Protein AF-A0A7C1Q365-F1 (afdb_monomer)

Radius of gyration: 13.79 Å; Cα contacts (8 Å, |Δi|>4): 66; chains: 1; bounding box: 40×29×35 Å

Sequence (95 aa):
MCVEKETYLLELSRYIHLNPVRAGIVQSPGKYPWSSYRYYIGKKQCPGWLSTEWLMAECGKRLKTRQRKYREYVESGVANQPRYPVEKIVGQAIL

pLDDT: mean 81.14, std 18.71, range [35.09, 96.5]

Secondary structure (DSSP, 8-state):
--SHHHHHHHHHHHHHHHHHHHTTS-SSGGG-TTSTHHHHTTSSPPPTT---TTTTGGG-SSHHHHHHHHHHHHHHTTT------GGG-SSS---

Structure (mmCIF, N/CA/C/O backbone):
data_AF-A0A7C1Q365-F1
#
_entry.id   AF-A0A7C1Q365-F1
#
loop_
_atom_site.group_PDB
_atom_site.id
_atom_site.type_symbol
_atom_site.label_atom_id
_atom_site.label_alt_id
_atom_site.label_comp_id
_atom_site.label_asym_id
_atom_site.label_entity_id
_atom_site.label_seq_id
_atom_site.pdbx_PDB_ins_code
_atom_site.Cartn_x
_atom_site.Cartn_y
_atom_site.Cartn_z
_atom_site.occupancy
_atom_site.B_iso_or_equiv
_atom_site.auth_seq_id
_atom_site.auth_comp_id
_atom_site.auth_asym_id
_atom_site.auth_atom_id
_atom_site.pdbx_PDB_model_num
ATOM 1 N N . MET A 1 1 ? 4.094 3.276 -26.092 1.00 35.09 1 MET A N 1
ATOM 2 C CA . MET A 1 1 ? 2.767 3.593 -25.524 1.00 35.09 1 MET A CA 1
ATOM 3 C C . MET A 1 1 ? 2.399 2.469 -24.541 1.00 35.09 1 MET A C 1
ATOM 5 O O . MET A 1 1 ? 1.635 1.585 -24.884 1.00 35.09 1 MET A O 1
ATOM 9 N N . CYS A 1 2 ? 3.039 2.444 -23.362 1.00 40.75 2 CYS A N 1
ATOM 10 C CA . CYS A 1 2 ? 2.836 1.467 -22.267 1.00 40.75 2 CYS A CA 1
ATOM 11 C C . CYS A 1 2 ? 2.851 2.230 -20.931 1.00 40.75 2 CYS A C 1
ATOM 13 O O . CYS A 1 2 ? 3.744 2.048 -20.119 1.00 40.75 2 CYS A O 1
ATOM 15 N N . VAL A 1 3 ? 1.981 3.234 -20.799 1.00 51.16 3 VAL A N 1
ATOM 16 C CA . VAL A 1 3 ? 1.856 4.038 -19.563 1.00 51.16 3 VAL A CA 1
ATOM 17 C C . VAL A 1 3 ? 0.430 3.947 -19.013 1.00 51.16 3 VAL A C 1
ATOM 19 O O . VAL A 1 3 ? 0.206 4.020 -17.806 1.00 51.16 3 VAL A O 1
ATOM 22 N N . GLU A 1 4 ? -0.554 3.736 -19.889 1.00 57.41 4 GLU A N 1
ATOM 23 C CA . GLU A 1 4 ? -1.969 3.635 -19.524 1.00 57.41 4 GLU A CA 1
ATOM 24 C C . GLU A 1 4 ? -2.291 2.356 -18.739 1.00 57.41 4 GLU A C 1
ATOM 26 O O . GLU A 1 4 ? -3.069 2.403 -17.788 1.00 57.41 4 GLU A O 1
ATOM 31 N N . LYS A 1 5 ? -1.671 1.219 -19.087 1.00 60.16 5 LYS A N 1
ATOM 32 C CA . LYS A 1 5 ? -1.940 -0.075 -18.434 1.00 60.16 5 LYS A CA 1
ATOM 33 C C . LYS A 1 5 ? -1.403 -0.106 -17.007 1.00 60.16 5 LYS A C 1
ATOM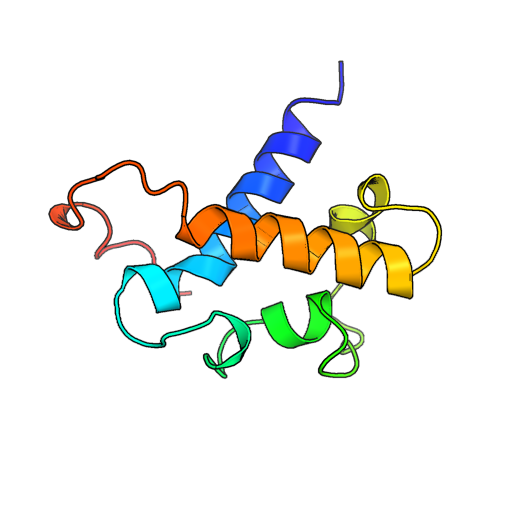 35 O O . LYS A 1 5 ? -2.092 -0.544 -16.092 1.00 60.16 5 LYS A O 1
ATOM 40 N N . GLU A 1 6 ? -0.193 0.393 -16.812 1.00 68.06 6 GLU A N 1
ATOM 41 C CA . GLU A 1 6 ? 0.503 0.470 -15.532 1.00 68.06 6 GLU A CA 1
ATOM 42 C C . GLU A 1 6 ? -0.231 1.426 -14.585 1.00 68.06 6 GLU A C 1
ATOM 44 O O . GLU A 1 6 ? -0.456 1.104 -13.417 1.00 68.06 6 GLU A O 1
ATOM 49 N N . THR A 1 7 ? -0.697 2.561 -15.118 1.00 77.19 7 THR A N 1
ATOM 50 C CA . THR A 1 7 ? -1.515 3.528 -14.376 1.00 77.19 7 THR A CA 1
ATOM 51 C C . THR A 1 7 ? -2.869 2.929 -13.991 1.00 77.19 7 THR A C 1
ATOM 53 O O . THR A 1 7 ? -3.277 3.030 -12.835 1.00 77.19 7 THR A O 1
ATOM 56 N N . TYR A 1 8 ? -3.544 2.241 -14.916 1.00 84.00 8 TYR A N 1
ATOM 57 C CA . TYR A 1 8 ? -4.820 1.574 -14.646 1.00 84.00 8 TYR A CA 1
ATOM 58 C C . TYR A 1 8 ? -4.708 0.513 -13.542 1.00 84.00 8 TYR A C 1
ATOM 60 O O . TYR A 1 8 ? -5.548 0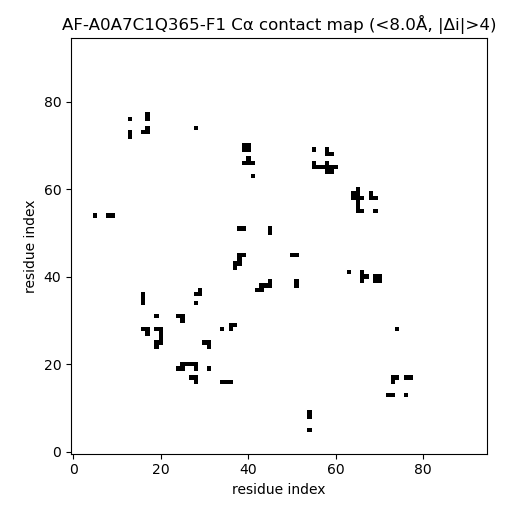.457 -12.645 1.00 84.00 8 TYR A O 1
ATOM 68 N N . LEU A 1 9 ? -3.662 -0.316 -13.572 1.00 87.00 9 LEU A N 1
ATOM 69 C CA . LEU A 1 9 ? -3.457 -1.363 -12.568 1.00 87.00 9 LEU A CA 1
ATOM 70 C C . LEU A 1 9 ? -3.161 -0.777 -11.184 1.00 87.00 9 LEU A C 1
ATOM 72 O O . LEU A 1 9 ? -3.656 -1.292 -10.179 1.00 87.00 9 LEU A O 1
ATOM 76 N N . LEU A 1 10 ? -2.397 0.317 -11.122 1.00 88.88 10 LEU A N 1
ATOM 77 C CA . LEU A 1 10 ? -2.122 1.017 -9.870 1.00 88.88 10 LEU A CA 1
ATOM 78 C C . LEU A 1 10 ? -3.407 1.622 -9.274 1.00 88.88 10 LEU A C 1
ATOM 80 O O . LEU A 1 10 ? -3.675 1.461 -8.079 1.00 88.88 10 LEU A O 1
ATOM 84 N N . GLU A 1 11 ? -4.244 2.214 -10.125 1.00 89.94 11 GLU A N 1
ATOM 85 C CA . GLU A 1 11 ? -5.564 2.741 -9.770 1.00 89.94 11 GLU A CA 1
ATOM 86 C C . GLU A 1 11 ? -6.525 1.656 -9.271 1.00 89.94 11 GLU A C 1
ATOM 88 O O . GLU A 1 11 ? -7.157 1.811 -8.219 1.00 89.94 11 GLU A O 1
ATOM 93 N N . LEU A 1 12 ? -6.592 0.521 -9.971 1.00 90.56 12 LEU A N 1
ATOM 94 C CA . LEU A 1 12 ? -7.395 -0.631 -9.565 1.00 90.56 12 LEU A CA 1
ATOM 95 C C . LEU A 1 12 ? -6.934 -1.184 -8.212 1.00 90.56 12 LEU A C 1
ATOM 97 O O . LEU A 1 12 ? -7.750 -1.456 -7.332 1.00 90.56 12 LEU A O 1
ATOM 101 N N . SER A 1 13 ? -5.623 -1.301 -8.009 1.00 93.38 13 SER A N 1
ATOM 102 C CA . SER A 1 13 ? -5.064 -1.775 -6.743 1.00 93.38 13 SER A CA 1
ATOM 103 C C . SER A 1 13 ? -5.409 -0.844 -5.578 1.00 93.38 13 SER A C 1
ATOM 105 O O . SER A 1 13 ? -5.809 -1.295 -4.498 1.00 93.38 13 SER A O 1
ATOM 107 N N . ARG A 1 14 ? -5.344 0.475 -5.804 1.00 93.56 14 ARG A N 1
ATOM 108 C CA . ARG A 1 14 ? -5.819 1.475 -4.840 1.00 93.56 14 ARG A CA 1
ATOM 109 C C . ARG A 1 14 ? -7.304 1.316 -4.546 1.00 93.56 14 ARG A C 1
ATOM 111 O O . ARG A 1 14 ? -7.682 1.354 -3.376 1.00 93.56 14 ARG A O 1
ATOM 118 N N . TYR A 1 15 ? -8.134 1.125 -5.570 1.00 92.50 15 TYR A N 1
ATOM 119 C CA . TYR A 1 15 ? -9.564 0.880 -5.399 1.00 92.50 15 TYR A CA 1
ATOM 120 C C . TYR A 1 15 ? -9.810 -0.333 -4.488 1.00 92.50 15 TYR A C 1
ATOM 122 O O . TYR A 1 15 ? -10.452 -0.181 -3.449 1.00 92.50 15 TYR A O 1
ATOM 130 N N . ILE A 1 16 ? -9.209 -1.488 -4.798 1.00 94.06 16 ILE A N 1
ATOM 131 C CA . ILE A 1 16 ? -9.355 -2.731 -4.022 1.00 94.06 16 ILE A CA 1
ATOM 132 C C . ILE A 1 16 ? -8.968 -2.519 -2.555 1.00 94.06 16 ILE A C 1
ATOM 134 O O . ILE A 1 16 ? -9.711 -2.898 -1.650 1.00 94.06 16 ILE A O 1
ATOM 138 N N . HIS A 1 17 ? -7.818 -1.896 -2.287 1.00 95.38 17 HIS A N 1
ATOM 139 C CA . HIS A 1 17 ? -7.3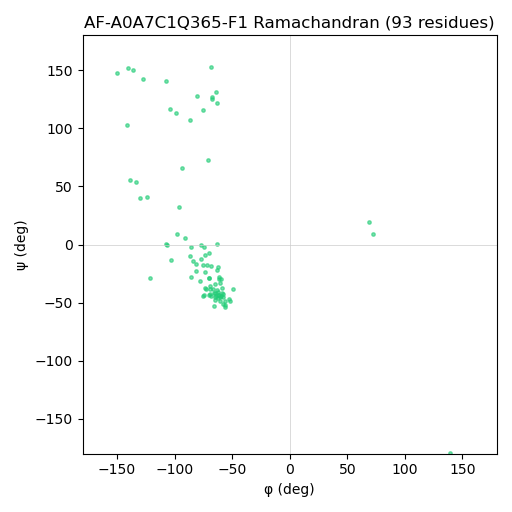76 -1.693 -0.908 1.00 95.38 17 HIS A CA 1
ATOM 140 C C . HIS A 1 17 ? -8.213 -0.673 -0.140 1.00 95.38 17 HIS A C 1
ATOM 142 O O . HIS A 1 17 ? -8.333 -0.802 1.077 1.00 95.38 17 HIS A O 1
ATOM 148 N N . LEU A 1 18 ? -8.803 0.312 -0.820 1.00 95.25 18 LEU A N 1
ATOM 149 C CA . LEU A 1 18 ? -9.693 1.290 -0.200 1.00 95.25 18 LEU A CA 1
ATOM 150 C C . LEU A 1 18 ? -11.136 0.804 -0.064 1.00 95.25 18 LEU A C 1
ATOM 152 O O . LEU A 1 18 ? -11.879 1.415 0.700 1.00 95.25 18 LEU A O 1
ATOM 156 N N . ASN A 1 19 ? -11.549 -0.275 -0.732 1.00 94.44 19 ASN A N 1
ATOM 157 C CA . ASN A 1 19 ? -12.927 -0.772 -0.661 1.00 94.44 19 ASN A CA 1
ATOM 158 C C . ASN A 1 19 ? -13.439 -0.989 0.771 1.00 94.44 19 ASN A C 1
ATOM 160 O O . ASN A 1 19 ? -14.509 -0.470 1.078 1.00 94.44 19 ASN A O 1
ATOM 164 N N . PRO A 1 20 ? -12.696 -1.637 1.689 1.00 94.06 20 PRO A N 1
ATOM 165 C CA . PRO A 1 20 ? -13.144 -1.790 3.074 1.00 94.06 20 PRO A CA 1
ATOM 166 C C . PRO A 1 20 ? -13.333 -0.459 3.812 1.00 94.06 20 PRO A C 1
ATOM 168 O O . PRO A 1 20 ? -14.168 -0.360 4.706 1.00 94.06 20 PRO A O 1
ATOM 171 N N . VAL A 1 21 ? -12.566 0.570 3.440 1.00 93.44 21 VAL A N 1
ATOM 172 C CA . VAL A 1 21 ? -12.714 1.921 3.997 1.00 93.44 21 VAL A CA 1
ATOM 173 C C . VAL A 1 21 ? -13.937 2.610 3.408 1.00 93.44 21 VAL A C 1
ATOM 175 O O . VAL A 1 21 ? -14.740 3.181 4.137 1.00 93.44 21 VAL A O 1
ATOM 178 N N . ARG A 1 22 ? -14.119 2.505 2.090 1.00 88.69 22 ARG A N 1
ATOM 179 C CA . ARG A 1 22 ? -15.254 3.084 1.360 1.00 88.69 22 ARG A CA 1
ATOM 180 C C . ARG A 1 22 ? -16.588 2.456 1.754 1.00 88.69 22 ARG A C 1
ATOM 182 O O . ARG A 1 22 ? -17.585 3.161 1.805 1.00 88.69 22 ARG A O 1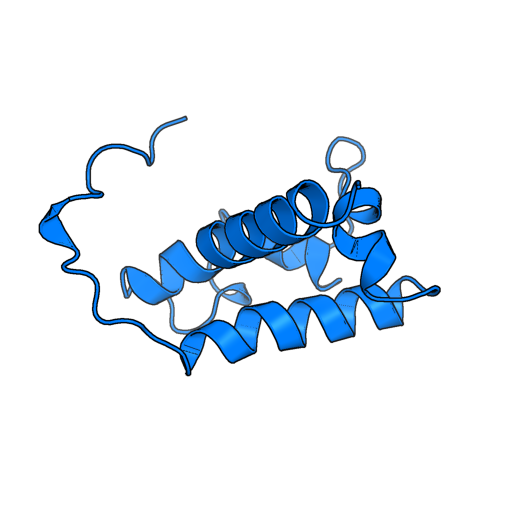
ATOM 189 N N . ALA A 1 23 ? -16.589 1.167 2.077 1.00 88.88 23 ALA A N 1
ATOM 190 C CA . ALA A 1 23 ? -17.739 0.447 2.612 1.00 88.88 23 ALA A CA 1
ATOM 191 C C . ALA A 1 23 ? -17.998 0.732 4.106 1.00 88.88 23 ALA A C 1
ATOM 193 O O . ALA A 1 23 ? -18.912 0.154 4.684 1.00 88.88 23 ALA A O 1
ATOM 194 N N . GLY A 1 24 ? -17.184 1.572 4.761 1.00 89.38 24 GLY A N 1
ATOM 195 C CA . GLY A 1 24 ? -17.333 1.905 6.181 1.00 89.38 24 GLY A CA 1
ATOM 196 C C . GLY A 1 24 ? -16.956 0.778 7.151 1.00 89.38 24 GLY A C 1
ATOM 197 O O . GLY A 1 24 ? -17.181 0.912 8.350 1.00 89.38 24 GLY A O 1
ATOM 198 N N . ILE A 1 25 ? -16.359 -0.318 6.669 1.00 92.38 25 ILE A N 1
ATOM 199 C CA . ILE A 1 25 ? -16.006 -1.495 7.483 1.00 92.38 25 ILE A CA 1
ATOM 200 C C . ILE A 1 25 ? -14.814 -1.184 8.399 1.00 92.38 25 ILE A C 1
ATOM 202 O O . ILE A 1 25 ? -14.757 -1.633 9.542 1.00 92.38 25 ILE A O 1
ATOM 206 N N . VAL A 1 26 ? -13.833 -0.420 7.905 1.00 93.50 26 VAL A N 1
ATOM 207 C CA . VAL A 1 26 ? -12.648 -0.016 8.678 1.00 93.50 26 VAL A CA 1
ATOM 208 C C . VAL A 1 26 ? -12.246 1.430 8.398 1.00 93.50 26 VAL A C 1
ATOM 210 O O . VAL A 1 26 ? -12.406 1.933 7.298 1.00 93.50 26 VAL A O 1
ATOM 213 N N . GLN A 1 27 ? -11.616 2.092 9.370 1.00 91.69 27 GLN A N 1
ATOM 214 C CA . GLN A 1 27 ? -11.132 3.476 9.211 1.00 91.69 27 GLN A CA 1
ATOM 215 C C . GLN A 1 27 ? -9.862 3.606 8.353 1.00 91.69 27 GLN A C 1
ATOM 217 O O . GLN A 1 27 ? -9.499 4.703 7.945 1.00 91.69 27 GLN A O 1
ATOM 222 N N . SER A 1 28 ? -9.124 2.514 8.137 1.00 93.44 28 SER A N 1
ATOM 223 C CA . SER A 1 28 ? -7.912 2.534 7.317 1.00 93.44 28 SER A CA 1
ATOM 224 C C . SER A 1 28 ? -7.687 1.186 6.635 1.00 93.44 28 SER A C 1
ATOM 226 O O . SER A 1 28 ? -7.993 0.144 7.226 1.00 93.44 28 SER A O 1
ATOM 228 N N . PRO A 1 29 ? -7.107 1.166 5.421 1.00 94.50 29 PRO A N 1
ATOM 229 C CA . PRO A 1 29 ? -6.964 -0.067 4.642 1.00 94.50 29 PRO A CA 1
ATOM 230 C C . PRO A 1 29 ? -6.096 -1.114 5.361 1.00 94.50 29 PRO A C 1
ATOM 232 O O . PRO A 1 29 ? -6.310 -2.317 5.241 1.00 94.50 29 PRO A O 1
ATOM 235 N N . GLY A 1 30 ? -5.158 -0.674 6.209 1.00 95.50 30 GLY A N 1
ATOM 236 C CA . GLY A 1 30 ? -4.327 -1.556 7.033 1.00 95.50 30 GLY A CA 1
ATOM 237 C C . GLY A 1 30 ? -5.073 -2.300 8.143 1.00 95.50 30 GLY A C 1
ATOM 238 O O . GLY A 1 30 ? -4.551 -3.297 8.651 1.00 95.50 30 GLY A O 1
ATOM 239 N N . LYS A 1 31 ? -6.269 -1.852 8.539 1.00 94.94 31 LYS A N 1
ATOM 240 C CA . LYS A 1 3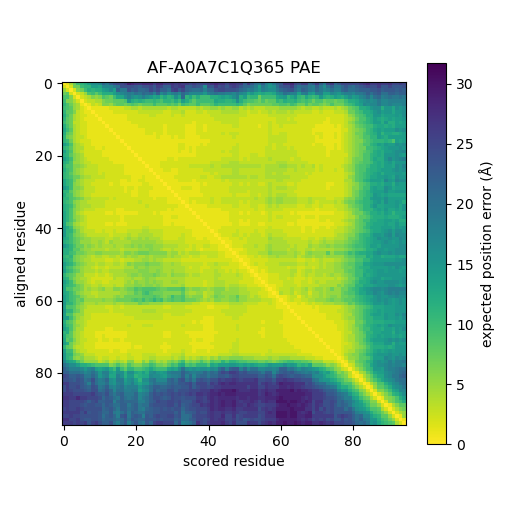1 ? -7.072 -2.503 9.583 1.00 94.94 31 LYS A CA 1
ATOM 241 C C . LYS A 1 31 ? -7.868 -3.695 9.049 1.00 94.94 31 LYS A C 1
ATOM 243 O O . LYS A 1 31 ? -8.131 -4.601 9.832 1.00 94.94 31 LYS A O 1
ATOM 248 N N . TYR A 1 32 ? -8.155 -3.761 7.747 1.00 95.31 32 TYR A N 1
ATOM 249 C CA . TYR A 1 32 ? -8.888 -4.886 7.168 1.00 95.31 32 TYR A CA 1
ATOM 250 C C . TYR A 1 32 ? -7.985 -6.129 7.038 1.00 95.31 32 TYR A C 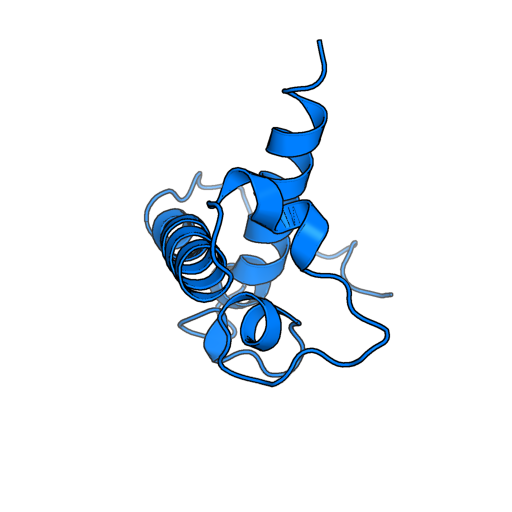1
ATOM 252 O O . TYR A 1 32 ? -6.982 -6.082 6.320 1.00 95.31 32 TYR A O 1
ATOM 260 N N . PRO A 1 33 ? -8.271 -7.235 7.752 1.00 91.81 33 PRO A N 1
ATOM 261 C CA . PRO A 1 33 ? -7.387 -8.399 7.781 1.00 91.81 33 PRO A CA 1
ATOM 262 C C . PRO A 1 33 ? -7.411 -9.218 6.486 1.00 91.81 33 PRO A C 1
ATOM 264 O O . PRO A 1 33 ? -6.430 -9.904 6.210 1.00 91.81 33 PRO A O 1
ATOM 267 N N . TRP A 1 34 ? -8.487 -9.130 5.700 1.00 93.19 34 TRP A N 1
ATOM 268 C CA . TRP A 1 34 ? -8.711 -9.930 4.488 1.00 93.19 34 TRP A CA 1
ATOM 269 C C . TRP A 1 34 ? -8.292 -9.184 3.216 1.00 93.19 34 TRP A C 1
ATOM 271 O O . TRP A 1 34 ? -8.885 -9.330 2.156 1.00 93.19 34 TRP A O 1
ATOM 281 N N . SER A 1 35 ? -7.269 -8.337 3.334 1.00 93.38 35 SER A N 1
ATOM 282 C CA . SER A 1 35 ? -6.668 -7.614 2.217 1.00 93.38 35 SER A CA 1
ATOM 283 C C . SER A 1 35 ? -5.166 -7.844 2.196 1.00 93.38 35 SER A C 1
ATOM 285 O O . SER A 1 35 ? -4.493 -7.851 3.233 1.00 93.38 35 SER A O 1
ATOM 287 N N . SER A 1 36 ? -4.620 -7.959 0.988 1.00 95.00 36 SER A N 1
ATOM 288 C CA . SER A 1 36 ? -3.183 -8.061 0.760 1.00 95.00 36 SER A CA 1
ATOM 289 C C . SER A 1 36 ? -2.432 -6.755 1.050 1.00 95.00 36 SER A C 1
ATOM 291 O O . SER A 1 36 ? -1.203 -6.767 1.103 1.00 95.00 36 SER A O 1
ATOM 293 N N . TYR A 1 37 ? -3.128 -5.643 1.326 1.00 96.50 37 TYR A N 1
ATOM 294 C CA . TYR A 1 37 ? -2.531 -4.319 1.551 1.00 96.50 37 TYR A CA 1
ATOM 295 C C . TYR A 1 37 ? -1.364 -4.331 2.549 1.00 96.50 37 TYR A C 1
ATOM 297 O O . TYR A 1 37 ? -0.350 -3.670 2.338 1.00 96.50 37 TYR A O 1
ATOM 305 N N . ARG A 1 38 ? -1.457 -5.131 3.623 1.00 96.38 38 ARG A N 1
ATOM 306 C CA . ARG A 1 38 ? -0.401 -5.242 4.647 1.00 96.38 38 ARG A CA 1
ATOM 307 C C . ARG A 1 38 ? 0.938 -5.728 4.082 1.00 96.38 38 ARG A C 1
ATOM 309 O O . ARG A 1 38 ? 1.975 -5.332 4.614 1.00 96.38 38 ARG A O 1
ATOM 316 N N . TYR A 1 39 ? 0.922 -6.539 3.026 1.00 95.56 39 TYR A N 1
ATOM 317 C CA . TYR A 1 39 ? 2.124 -6.998 2.328 1.00 95.56 39 TYR A CA 1
ATOM 318 C C . TYR A 1 39 ? 2.724 -5.878 1.469 1.00 95.56 39 TYR A C 1
ATOM 320 O O . TYR A 1 39 ? 3.922 -5.614 1.556 1.00 95.56 39 TYR A O 1
ATOM 328 N N . TYR A 1 40 ? 1.880 -5.134 0.744 1.00 95.12 40 TYR A N 1
ATOM 329 C CA . TYR A 1 40 ? 2.302 -3.992 -0.078 1.00 95.12 40 TYR A CA 1
ATOM 330 C C . TYR A 1 40 ? 2.977 -2.883 0.728 1.00 95.12 40 TYR A C 1
ATOM 332 O O . TYR A 1 40 ? 3.886 -2.224 0.238 1.00 95.12 40 TYR A O 1
ATOM 340 N N . ILE A 1 41 ? 2.563 -2.674 1.978 1.00 95.06 41 ILE A N 1
ATOM 341 C CA . ILE A 1 41 ? 3.138 -1.627 2.832 1.00 95.06 41 ILE A CA 1
ATOM 342 C C . ILE A 1 41 ? 4.204 -2.135 3.807 1.00 95.06 41 ILE A C 1
ATOM 344 O O . ILE A 1 41 ? 4.586 -1.390 4.713 1.00 95.06 41 ILE A O 1
ATOM 348 N N . GLY A 1 42 ? 4.643 -3.390 3.672 1.00 93.38 42 GLY A N 1
ATOM 349 C CA . GLY A 1 42 ? 5.688 -3.984 4.510 1.00 93.38 42 GLY A CA 1
ATOM 350 C C . GLY A 1 42 ? 5.301 -4.222 5.973 1.00 93.38 42 GLY A C 1
ATOM 351 O O . GLY A 1 42 ? 6.182 -4.368 6.813 1.00 93.38 42 GLY A O 1
ATOM 352 N N . LYS A 1 43 ? 4.002 -4.257 6.308 1.00 92.94 43 LYS A N 1
ATOM 353 C CA . LYS A 1 43 ? 3.518 -4.611 7.660 1.00 92.94 43 LYS A CA 1
ATOM 354 C C . LYS A 1 43 ? 3.459 -6.121 7.898 1.00 92.94 43 LYS A C 1
ATOM 356 O O . LYS A 1 43 ? 3.349 -6.552 9.041 1.00 92.94 43 LYS A O 1
ATOM 361 N N . LYS A 1 44 ? 3.494 -6.917 6.831 1.00 93.38 44 LYS A N 1
ATOM 362 C CA . LYS A 1 44 ? 3.640 -8.374 6.867 1.00 93.38 44 LYS A CA 1
ATOM 363 C C . LYS A 1 44 ? 4.636 -8.807 5.796 1.00 93.38 44 LYS A C 1
ATOM 365 O O . LYS A 1 44 ? 4.726 -8.162 4.752 1.00 93.38 44 LYS A O 1
ATOM 370 N N . GLN A 1 45 ? 5.347 -9.904 6.045 1.00 91.62 45 GLN A N 1
ATOM 371 C CA . GLN A 1 45 ? 6.194 -10.527 5.033 1.00 91.62 45 GLN A CA 1
ATOM 372 C C . GLN A 1 45 ? 5.325 -11.039 3.882 1.00 91.62 45 GLN A C 1
ATOM 374 O O . GLN A 1 45 ? 4.295 -11.672 4.118 1.00 91.62 45 GLN A O 1
ATOM 379 N N . CYS A 1 46 ? 5.718 -10.716 2.651 1.00 90.88 46 CYS A N 1
ATOM 380 C CA . CYS A 1 46 ? 5.000 -11.138 1.457 1.00 90.88 46 CYS A CA 1
ATOM 381 C C . CYS A 1 46 ? 5.129 -12.662 1.300 1.00 90.88 46 CYS A C 1
ATOM 383 O O . CYS A 1 46 ? 6.258 -13.157 1.304 1.00 90.88 46 CYS A O 1
ATOM 385 N N . PRO A 1 47 ? 4.022 -13.415 1.197 1.00 91.62 47 PRO A N 1
ATOM 386 C CA . PRO A 1 47 ? 4.095 -14.846 0.936 1.00 91.62 47 PRO A CA 1
ATOM 387 C C . PRO A 1 47 ? 4.605 -15.099 -0.489 1.00 91.62 47 PRO A C 1
ATOM 389 O O . PRO A 1 47 ? 4.388 -14.277 -1.378 1.00 91.62 47 PRO A O 1
ATOM 392 N N . GLY A 1 48 ? 5.244 -16.249 -0.725 1.00 90.81 48 GLY A N 1
ATOM 393 C CA . GLY A 1 48 ? 5.898 -16.554 -2.008 1.00 90.81 48 GLY A CA 1
ATOM 394 C C . GLY A 1 48 ? 4.966 -16.608 -3.226 1.00 90.81 48 GLY A C 1
ATOM 395 O O . GLY A 1 48 ? 5.425 -16.458 -4.351 1.00 90.81 48 GLY A O 1
ATOM 396 N N . TRP A 1 49 ? 3.659 -16.780 -3.015 1.00 91.12 49 TRP A N 1
ATOM 397 C CA . TRP A 1 49 ? 2.645 -16.773 -4.074 1.00 91.12 49 TRP A CA 1
ATOM 398 C C . TRP A 1 49 ? 2.120 -15.370 -4.422 1.00 91.12 49 TRP A C 1
ATOM 400 O O . TRP A 1 49 ? 1.407 -15.214 -5.410 1.00 91.12 49 TRP A O 1
ATOM 410 N N . LEU A 1 50 ? 2.445 -14.341 -3.631 1.00 89.50 50 LEU A N 1
ATOM 411 C CA . LEU A 1 50 ? 2.007 -12.967 -3.871 1.00 89.50 50 LEU A CA 1
ATOM 412 C C . LEU A 1 50 ? 3.160 -12.147 -4.449 1.00 89.50 50 LEU A C 1
ATOM 414 O O . LEU A 1 50 ? 4.152 -11.892 -3.770 1.00 89.50 50 LEU A O 1
ATOM 418 N N . SER A 1 51 ? 2.993 -11.657 -5.676 1.00 89.00 51 SER A N 1
ATOM 419 C CA . SER A 1 51 ? 3.939 -10.716 -6.274 1.00 89.00 51 SER A CA 1
ATOM 420 C C . SER A 1 51 ? 3.430 -9.284 -6.152 1.00 89.00 51 SER A C 1
ATOM 422 O O . SER A 1 51 ? 2.427 -8.908 -6.757 1.00 89.00 51 SER A O 1
ATOM 424 N N . THR A 1 52 ? 4.139 -8.477 -5.363 1.00 89.62 52 THR A N 1
ATOM 425 C CA . THR A 1 52 ? 3.873 -7.035 -5.207 1.00 89.62 52 THR A CA 1
ATOM 426 C C . THR A 1 52 ? 4.864 -6.171 -5.993 1.00 89.62 52 THR A C 1
ATOM 428 O O . THR A 1 52 ? 4.647 -4.973 -6.170 1.00 89.62 52 THR A O 1
ATOM 431 N N . GLU A 1 53 ? 5.959 -6.764 -6.474 1.00 85.69 53 GLU A N 1
ATOM 432 C CA . GLU A 1 53 ? 7.102 -6.024 -7.010 1.00 85.69 53 GLU A CA 1
ATOM 433 C C . GLU A 1 53 ? 6.809 -5.329 -8.332 1.00 85.69 53 GLU A C 1
ATOM 435 O O . GLU A 1 53 ? 7.208 -4.178 -8.499 1.00 85.69 53 GLU A O 1
ATOM 440 N N . TRP A 1 54 ? 6.112 -6.015 -9.240 1.00 86.75 54 TRP A N 1
ATOM 441 C CA . TRP A 1 54 ? 5.811 -5.507 -10.577 1.00 86.75 54 TRP A CA 1
ATOM 442 C C . TRP A 1 54 ? 4.923 -4.261 -10.506 1.00 86.75 54 TRP A C 1
ATOM 444 O O . TRP A 1 54 ? 5.218 -3.252 -11.135 1.00 86.75 54 TRP A O 1
ATOM 454 N N . LEU A 1 55 ? 3.894 -4.292 -9.656 1.00 87.88 55 LEU A N 1
ATOM 455 C CA . LEU A 1 55 ? 2.946 -3.192 -9.498 1.00 87.88 55 LEU A CA 1
ATOM 456 C C . LEU A 1 55 ? 3.589 -1.972 -8.831 1.00 87.88 55 LEU A C 1
ATOM 458 O O . LEU A 1 55 ? 3.269 -0.834 -9.156 1.00 87.88 55 LEU A O 1
ATOM 462 N N . MET A 1 56 ? 4.510 -2.203 -7.891 1.00 87.25 56 MET A N 1
ATOM 463 C CA . MET A 1 56 ? 5.209 -1.128 -7.188 1.00 87.25 56 MET A CA 1
ATOM 464 C C . MET A 1 56 ? 6.520 -0.708 -7.868 1.00 87.25 56 MET A C 1
ATOM 466 O O . MET A 1 56 ? 7.260 0.091 -7.289 1.00 87.25 56 MET A O 1
ATOM 470 N N . ALA A 1 57 ? 6.856 -1.239 -9.048 1.00 86.00 57 ALA A N 1
ATOM 471 C CA . ALA A 1 57 ? 8.139 -0.985 -9.706 1.00 86.00 57 ALA A CA 1
ATOM 472 C C . ALA A 1 57 ? 8.373 0.517 -9.951 1.00 86.00 57 ALA A C 1
ATOM 474 O O . ALA A 1 57 ? 9.435 1.043 -9.603 1.00 86.00 57 ALA A O 1
ATOM 475 N N . GLU A 1 58 ? 7.332 1.219 -10.400 1.00 80.31 58 GLU A N 1
ATOM 476 C CA . GLU A 1 58 ? 7.331 2.666 -10.656 1.00 80.31 58 GLU A CA 1
ATOM 477 C C . GLU A 1 58 ? 7.364 3.511 -9.370 1.00 80.31 58 GLU A C 1
ATOM 479 O O . GLU A 1 58 ? 7.760 4.679 -9.361 1.00 80.31 58 GLU A O 1
ATOM 484 N N . CYS A 1 59 ? 7.032 2.917 -8.219 1.00 82.31 59 CYS A N 1
ATOM 485 C CA . CYS A 1 59 ? 7.071 3.597 -6.925 1.00 82.31 59 CYS A CA 1
ATOM 486 C C . CYS A 1 59 ? 8.510 3.801 -6.393 1.00 82.31 59 CYS A C 1
ATOM 488 O O . CYS A 1 59 ? 8.711 4.422 -5.345 1.00 82.31 59 CYS A O 1
ATOM 490 N N . GLY A 1 60 ? 9.540 3.326 -7.099 1.00 85.25 60 GLY A N 1
ATOM 491 C CA . GLY A 1 60 ? 10.944 3.637 -6.825 1.00 85.25 60 GLY A CA 1
ATOM 492 C C . GLY A 1 60 ? 11.879 2.438 -6.967 1.00 85.25 60 GLY A C 1
ATOM 493 O O . GLY A 1 60 ? 11.464 1.330 -7.270 1.00 85.25 60 GLY A O 1
ATOM 494 N N . LYS A 1 61 ? 13.177 2.638 -6.712 1.00 85.06 61 LYS A N 1
ATOM 495 C CA . LYS A 1 61 ? 14.199 1.592 -6.926 1.00 85.06 61 LYS A CA 1
ATOM 496 C C . LYS A 1 61 ? 14.389 0.632 -5.745 1.00 85.06 61 LYS A C 1
ATOM 498 O O . LYS A 1 61 ? 14.805 -0.500 -5.940 1.00 85.06 61 LYS A O 1
ATOM 503 N N . ARG A 1 62 ? 14.114 1.079 -4.514 1.00 92.25 62 ARG A N 1
ATOM 504 C CA . ARG A 1 62 ? 14.317 0.295 -3.279 1.00 92.25 62 ARG A CA 1
ATOM 505 C C . ARG A 1 62 ? 12.979 -0.155 -2.705 1.00 92.25 62 ARG A C 1
ATOM 507 O O . ARG A 1 62 ? 12.059 0.657 -2.639 1.00 92.25 62 ARG A O 1
ATOM 514 N N . LEU A 1 63 ? 12.902 -1.384 -2.188 1.00 90.06 63 LEU A N 1
ATOM 515 C CA . LEU A 1 63 ? 11.673 -1.953 -1.615 1.00 90.06 63 LEU A CA 1
ATOM 516 C C . LEU A 1 63 ? 11.024 -1.038 -0.563 1.00 90.06 63 LEU A C 1
ATOM 518 O O . LEU A 1 63 ? 9.846 -0.718 -0.677 1.00 90.06 63 LEU A O 1
ATOM 522 N N . LYS A 1 64 ? 11.794 -0.525 0.408 1.00 91.75 64 LYS A N 1
ATOM 523 C CA . LYS A 1 64 ? 11.264 0.408 1.423 1.00 91.75 64 LYS A CA 1
ATOM 524 C C . LYS A 1 64 ? 10.670 1.683 0.810 1.00 91.75 64 LYS A C 1
ATOM 526 O O . LYS A 1 64 ? 9.661 2.187 1.294 1.00 91.75 64 LYS A O 1
ATOM 531 N N . THR A 1 65 ? 11.284 2.209 -0.251 1.00 92.06 65 THR A N 1
ATOM 532 C CA . THR A 1 65 ? 10.777 3.390 -0.964 1.00 92.06 65 THR A CA 1
ATOM 533 C C . THR A 1 65 ? 9.482 3.066 -1.696 1.00 92.06 65 THR A C 1
ATOM 535 O O . THR A 1 65 ? 8.533 3.834 -1.580 1.00 92.06 65 THR A O 1
ATOM 538 N N . ARG A 1 66 ? 9.427 1.914 -2.377 1.00 93.31 66 ARG A N 1
ATOM 539 C CA . ARG A 1 66 ? 8.227 1.415 -3.058 1.00 93.31 66 ARG A CA 1
ATOM 540 C C . ARG A 1 66 ? 7.050 1.288 -2.093 1.00 93.31 66 ARG A C 1
ATOM 542 O O . ARG A 1 66 ? 6.017 1.902 -2.319 1.00 93.31 66 ARG A O 1
ATOM 549 N N . GLN A 1 67 ? 7.253 0.594 -0.971 1.00 94.69 67 GLN A N 1
ATOM 550 C CA . GLN A 1 67 ? 6.239 0.400 0.073 1.00 94.69 67 GLN A CA 1
ATOM 551 C C . GLN A 1 67 ? 5.732 1.727 0.652 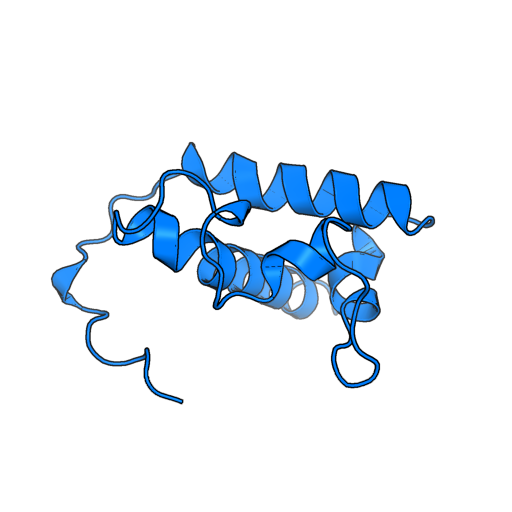1.00 94.69 67 GLN A C 1
ATOM 553 O O . GLN A 1 67 ? 4.535 1.890 0.881 1.00 94.69 67 GLN A O 1
ATOM 558 N N . ARG A 1 68 ? 6.638 2.688 0.890 1.00 94.88 68 ARG A N 1
ATOM 559 C CA . ARG A 1 68 ? 6.277 4.018 1.396 1.00 94.88 68 ARG A CA 1
ATOM 560 C C . ARG A 1 68 ? 5.447 4.802 0.380 1.00 94.88 68 ARG A C 1
ATOM 562 O O . ARG A 1 68 ? 4.355 5.237 0.724 1.00 94.88 68 ARG A O 1
ATOM 569 N N . LYS A 1 69 ? 5.931 4.938 -0.859 1.00 94.06 69 LYS A N 1
ATOM 570 C CA . LYS A 1 69 ? 5.219 5.686 -1.906 1.00 94.06 69 LYS A CA 1
ATOM 571 C C . LYS A 1 69 ? 3.871 5.053 -2.244 1.00 94.06 69 LYS A C 1
ATOM 573 O O . LYS A 1 69 ? 2.895 5.766 -2.430 1.00 94.06 69 LYS A O 1
ATOM 578 N N . TYR A 1 70 ? 3.801 3.723 -2.275 1.00 94.31 70 TYR A N 1
ATOM 579 C CA . TYR A 1 70 ? 2.546 3.010 -2.491 1.00 94.31 70 TYR A CA 1
ATOM 580 C C . TYR A 1 70 ? 1.536 3.283 -1.369 1.00 94.31 70 TYR A C 1
ATOM 582 O O . TYR A 1 70 ? 0.374 3.564 -1.643 1.00 94.31 70 TYR A O 1
ATOM 590 N N . ARG A 1 71 ? 1.981 3.264 -0.103 1.00 95.19 71 ARG A N 1
ATOM 591 C CA . ARG A 1 71 ? 1.139 3.629 1.047 1.00 95.19 71 ARG A CA 1
ATOM 592 C C . ARG A 1 71 ? 0.589 5.048 0.909 1.00 95.19 71 ARG A C 1
ATOM 594 O O . ARG A 1 71 ? -0.614 5.233 1.031 1.00 95.19 71 ARG A O 1
ATOM 601 N N . GLU A 1 72 ? 1.459 6.019 0.638 1.00 93.56 72 GLU A N 1
ATOM 602 C CA . GLU A 1 72 ? 1.078 7.427 0.448 1.00 93.56 72 GLU A CA 1
ATOM 603 C C . GLU A 1 72 ? 0.053 7.572 -0.686 1.00 93.56 72 GLU A C 1
ATOM 605 O O . GLU A 1 72 ? -0.981 8.217 -0.519 1.00 93.56 72 GLU A O 1
ATOM 610 N N . TYR A 1 73 ? 0.293 6.901 -1.813 1.00 92.88 73 TYR A N 1
ATOM 611 C CA . TYR A 1 73 ? -0.610 6.894 -2.958 1.00 92.88 73 TYR A CA 1
ATOM 612 C C . TYR A 1 73 ? -1.994 6.321 -2.613 1.00 92.88 73 TYR A C 1
ATOM 614 O O . TYR A 1 73 ? -3.010 6.962 -2.896 1.00 92.88 73 TYR A O 1
ATOM 622 N N . VAL A 1 74 ? -2.057 5.157 -1.956 1.00 93.56 74 VAL A N 1
ATOM 623 C CA . VAL A 1 74 ? -3.331 4.538 -1.561 1.00 93.56 74 VAL A CA 1
ATOM 624 C C . VAL A 1 74 ? -4.061 5.398 -0.530 1.00 93.56 74 VAL A C 1
ATOM 626 O O . VAL A 1 74 ? -5.243 5.683 -0.699 1.00 93.56 74 VAL A O 1
ATOM 629 N N . GLU A 1 75 ? -3.374 5.852 0.518 1.00 93.38 75 GLU A N 1
ATOM 630 C CA . GLU A 1 75 ? -3.993 6.598 1.622 1.00 93.38 75 GLU A CA 1
ATOM 631 C C . GLU A 1 75 ? -4.439 8.008 1.199 1.00 93.38 75 GLU A C 1
ATOM 633 O O . GLU A 1 75 ? -5.473 8.481 1.669 1.00 93.38 75 GLU A O 1
ATOM 638 N N . SER A 1 76 ? -3.774 8.637 0.221 1.00 91.06 76 SER A N 1
ATOM 639 C CA . SER A 1 76 ? -4.245 9.898 -0.382 1.00 91.06 76 SER A CA 1
ATOM 640 C C . SER A 1 76 ? -5.590 9.764 -1.116 1.00 91.06 76 SER A C 1
ATOM 642 O O . SER A 1 76 ? -6.320 10.745 -1.285 1.00 91.06 76 SER A O 1
ATOM 644 N N . GLY A 1 77 ? -5.962 8.544 -1.521 1.00 87.00 77 GLY A N 1
ATOM 645 C CA . GLY A 1 77 ? -7.252 8.247 -2.146 1.00 87.00 77 GLY A CA 1
ATOM 646 C C . GLY A 1 77 ? -8.440 8.269 -1.178 1.00 87.00 77 GLY A C 1
ATOM 647 O O . GLY A 1 77 ? -9.580 8.196 -1.633 1.00 87.00 77 GLY A O 1
ATOM 648 N N . VAL A 1 78 ? -8.197 8.373 0.136 1.00 81.50 78 VAL A N 1
ATOM 649 C CA . VAL A 1 78 ? -9.255 8.570 1.143 1.00 81.50 78 VAL A CA 1
ATOM 650 C C . VAL A 1 78 ? -9.795 10.004 1.094 1.00 81.50 78 VAL A C 1
ATOM 652 O O . VAL A 1 78 ? -10.997 10.199 1.229 1.00 81.50 78 VAL A O 1
ATOM 655 N N . ALA A 1 79 ? -8.929 10.995 0.851 1.00 69.25 79 ALA A N 1
ATOM 656 C CA . ALA A 1 79 ? -9.314 12.408 0.769 1.00 69.25 79 ALA A CA 1
ATOM 657 C C . ALA A 1 79 ? -9.974 12.772 -0.575 1.00 69.25 79 ALA A C 1
ATOM 659 O O . ALA A 1 79 ? -10.853 13.627 -0.631 1.00 69.25 79 ALA A O 1
ATOM 660 N N . ASN A 1 80 ? -9.576 12.099 -1.657 1.00 58.81 80 ASN A N 1
ATOM 661 C CA . ASN A 1 80 ? -10.082 12.331 -3.011 1.00 58.81 80 ASN A CA 1
ATOM 662 C C . ASN A 1 80 ? -11.247 11.389 -3.335 1.00 58.81 80 ASN A C 1
ATOM 664 O O . ASN A 1 80 ? -11.122 10.496 -4.174 1.00 58.81 80 ASN A O 1
ATOM 668 N N . GLN A 1 81 ? -12.373 11.554 -2.641 1.00 56.97 81 GLN A N 1
ATOM 669 C CA . GLN A 1 81 ? -13.588 10.786 -2.906 1.00 56.97 81 GLN A CA 1
ATOM 670 C C . GLN A 1 81 ? -14.430 11.467 -4.000 1.00 56.97 81 GLN A C 1
ATOM 672 O O . GLN A 1 81 ? -15.104 12.459 -3.722 1.00 56.97 81 GLN A O 1
ATOM 677 N N . PRO A 1 82 ? -14.492 10.941 -5.235 1.00 50.25 82 PRO A N 1
ATOM 678 C CA . PRO A 1 82 ? -15.662 11.169 -6.062 1.00 50.25 82 PRO A CA 1
ATOM 679 C C . PRO A 1 82 ? -16.846 10.435 -5.418 1.00 50.25 82 PRO A C 1
ATOM 681 O O . PRO A 1 82 ? -16.767 9.246 -5.095 1.00 50.25 82 PRO A 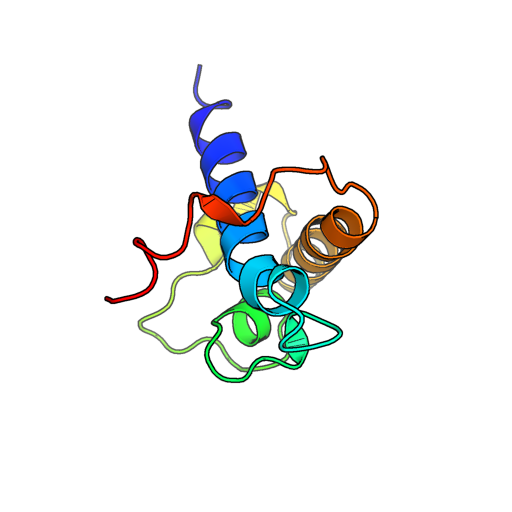O 1
ATOM 684 N N . ARG A 1 83 ? -17.934 11.173 -5.189 1.00 44.88 83 ARG A N 1
ATOM 685 C CA . ARG A 1 83 ? -19.189 10.699 -4.595 1.00 44.88 83 ARG A CA 1
ATOM 686 C C . ARG A 1 83 ? -19.912 9.786 -5.592 1.00 44.88 83 ARG A C 1
ATOM 688 O O . ARG A 1 83 ? -20.885 10.193 -6.211 1.00 44.88 83 ARG A O 1
ATOM 695 N N . TYR A 1 84 ? -19.407 8.574 -5.805 1.00 49.62 84 TYR A N 1
ATOM 696 C CA . TYR A 1 84 ? -20.118 7.571 -6.595 1.00 49.62 84 TYR A CA 1
ATOM 697 C C . TYR A 1 84 ? -21.191 6.909 -5.719 1.00 49.62 84 TYR A C 1
ATOM 699 O O . TYR A 1 84 ? -20.864 6.456 -4.618 1.00 49.62 84 TYR A O 1
ATOM 707 N N . PRO A 1 85 ? -22.460 6.856 -6.163 1.00 42.88 85 PRO A N 1
ATOM 708 C CA . PRO A 1 85 ? -23.522 6.218 -5.401 1.00 42.88 85 PRO A CA 1
ATOM 709 C C . PRO A 1 85 ? -23.210 4.728 -5.244 1.00 42.88 85 PRO A C 1
ATOM 711 O O . PRO A 1 85 ? -23.041 3.993 -6.217 1.00 42.88 85 PRO A O 1
ATOM 714 N N . VAL A 1 86 ? -23.126 4.296 -3.988 1.00 50.25 86 VAL A N 1
ATOM 715 C CA . VAL A 1 86 ? -22.800 2.930 -3.542 1.00 50.25 86 VAL A CA 1
ATOM 716 C C . VAL A 1 86 ? -23.824 1.869 -3.979 1.00 50.25 86 VAL A C 1
ATOM 718 O O . VAL A 1 86 ? -23.643 0.686 -3.717 1.00 50.25 86 VAL A O 1
ATOM 721 N N . GLU A 1 87 ? -24.872 2.265 -4.696 1.00 45.72 87 GLU A N 1
ATOM 722 C CA . GLU A 1 87 ? -26.014 1.424 -5.059 1.00 45.72 87 GLU A CA 1
ATOM 723 C C . GLU A 1 87 ? -25.738 0.449 -6.216 1.00 45.72 87 GLU A C 1
ATOM 725 O O . GLU A 1 87 ? -26.517 -0.475 -6.424 1.00 45.72 87 GLU A O 1
ATOM 730 N N . LYS A 1 88 ? -24.625 0.585 -6.955 1.00 42.81 88 LYS A N 1
ATOM 731 C CA . LYS A 1 88 ? -24.339 -0.277 -8.124 1.00 42.81 88 LYS A CA 1
ATOM 732 C C . LYS A 1 88 ? -23.237 -1.326 -7.956 1.00 42.81 88 LYS A C 1
ATOM 734 O O . LYS A 1 88 ? -22.988 -2.069 -8.900 1.00 42.81 88 LYS A O 1
ATOM 739 N N . ILE A 1 89 ? -22.596 -1.441 -6.790 1.00 50.25 89 ILE A N 1
ATOM 740 C CA . ILE A 1 89 ? -21.448 -2.357 -6.597 1.00 50.25 89 ILE A CA 1
ATOM 741 C C . ILE A 1 89 ? -21.690 -3.345 -5.445 1.00 50.25 89 ILE A C 1
ATOM 743 O O . ILE A 1 89 ? -20.796 -3.648 -4.665 1.00 50.25 89 ILE A O 1
ATOM 747 N N . VAL A 1 90 ? -22.906 -3.882 -5.329 1.00 43.56 90 VAL A N 1
ATOM 748 C CA . VAL A 1 90 ? -23.172 -5.031 -4.435 1.00 43.56 90 VAL A CA 1
ATOM 749 C C . VAL A 1 90 ? -22.883 -6.376 -5.140 1.00 43.56 90 VAL A C 1
ATOM 751 O O . VAL A 1 90 ? -22.953 -7.430 -4.527 1.00 43.56 90 VAL A O 1
ATOM 754 N N . GLY A 1 91 ? -22.482 -6.373 -6.419 1.00 45.84 91 GLY A N 1
ATOM 755 C CA . GLY A 1 91 ? -22.370 -7.599 -7.227 1.00 45.84 91 GLY A CA 1
ATOM 756 C C . GLY A 1 91 ? -20.968 -8.134 -7.553 1.00 45.84 91 GLY A C 1
ATOM 757 O O . GLY A 1 91 ? -20.888 -9.135 -8.252 1.00 45.84 91 GLY A O 1
ATOM 758 N N . GLN A 1 92 ? -19.866 -7.505 -7.127 1.00 44.50 92 GLN A N 1
ATOM 759 C CA . GLN A 1 92 ? -18.507 -7.920 -7.547 1.00 44.50 92 GLN A CA 1
ATOM 760 C C . GLN A 1 92 ? -17.527 -8.097 -6.380 1.00 44.50 92 GLN A C 1
ATOM 762 O O . GLN A 1 92 ? -16.361 -7.718 -6.458 1.00 44.50 92 GLN A O 1
ATOM 767 N N . ALA A 1 93 ? -18.003 -8.671 -5.277 1.00 50.47 93 ALA A N 1
ATOM 768 C CA . ALA A 1 93 ? -17.153 -9.091 -4.166 1.00 50.47 93 ALA A CA 1
ATOM 769 C C . ALA A 1 93 ? -17.517 -10.508 -3.700 1.00 50.47 93 ALA A C 1
ATOM 771 O O . ALA A 1 93 ? -17.793 -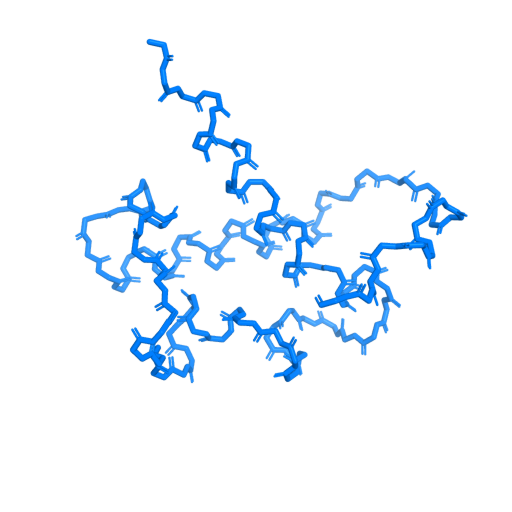10.721 -2.527 1.00 50.47 93 ALA A O 1
ATOM 772 N N . ILE A 1 94 ? -17.528 -11.466 -4.630 1.00 40.97 94 ILE A N 1
ATOM 773 C CA . ILE A 1 94 ? -17.267 -12.881 -4.340 1.00 40.97 94 ILE A CA 1
ATOM 774 C C . ILE A 1 94 ? -16.448 -13.416 -5.513 1.00 40.97 94 ILE A C 1
ATOM 776 O O . ILE A 1 94 ? -16.996 -13.594 -6.597 1.00 40.97 94 ILE A O 1
ATOM 780 N N . LEU A 1 95 ? -15.141 -13.563 -5.296 1.00 38.78 95 LEU A N 1
ATOM 781 C CA . LEU A 1 95 ? -14.281 -14.712 -5.612 1.00 38.78 95 LEU A CA 1
ATOM 782 C C . LEU A 1 95 ? -12.881 -14.422 -5.047 1.00 38.78 95 LEU A C 1
ATOM 784 O O . LEU A 1 95 ? -12.381 -13.294 -5.260 1.00 38.78 95 LEU A O 1
#

Mean predicted aligned error: 8.14 Å

Solvent-accessible surface area (backbone atoms only — not comparable to full-atom values): 5966 Å² total; per-residue (Å²): 143,84,58,67,64,62,51,49,52,50,52,50,51,36,48,62,45,39,42,50,33,75,71,67,76,30,98,42,49,78,69,45,83,93,48,71,52,36,38,56,52,66,76,38,84,68,53,95,90,57,85,56,60,77,80,35,45,86,42,42,95,46,70,72,46,13,19,50,46,48,45,53,57,44,59,54,50,69,80,63,65,78,90,69,77,77,84,77,70,84,80,81,86,84,132

Foldseek 3Di:
DPPVVLVVVLVVLLCQLCVCVVVVVDVHSVVDPPDCLCCLLVVDPDDPVDDNCVSLVVQDDDSNSSSVSSRVVSVVVVVVDDPDPPVPPPPPPDD